Protein AF-A0A1J3IYI4-F1 (afdb_monomer_lite)

pLDDT: mean 84.07, std 7.34, range [60.16, 93.12]

Structure (mmCIF, N/CA/C/O backbone):
data_AF-A0A1J3IYI4-F1
#
_entry.id   AF-A0A1J3IYI4-F1
#
loop_
_atom_site.group_PDB
_atom_site.id
_atom_site.type_symbol
_atom_site.label_atom_id
_atom_site.label_alt_id
_atom_site.label_comp_id
_atom_site.label_asym_id
_atom_site.label_entity_id
_atom_site.label_seq_id
_atom_site.pdbx_PDB_ins_code
_atom_site.Cartn_x
_atom_site.Cartn_y
_atom_site.Cartn_z
_atom_site.occupancy
_atom_site.B_iso_or_equiv
_atom_site.auth_seq_id
_atom_site.auth_comp_id
_atom_site.auth_asym_id
_atom_site.auth_atom_id
_atom_site.pdbx_PDB_model_num
ATOM 1 N N . PHE A 1 1 ? 6.517 -19.861 -11.838 1.00 67.44 1 PHE A N 1
ATOM 2 C CA . PHE A 1 1 ? 5.484 -19.670 -10.797 1.00 67.44 1 PHE A CA 1
ATOM 3 C C . PHE A 1 1 ? 4.251 -20.533 -11.051 1.00 67.44 1 PHE A C 1
ATOM 5 O O . PHE A 1 1 ? 4.043 -21.475 -10.297 1.00 67.44 1 PHE A O 1
ATOM 12 N N . LYS A 1 2 ? 3.508 -20.320 -12.150 1.00 85.94 2 LYS A N 1
ATOM 13 C CA . LYS A 1 2 ? 2.336 -21.144 -12.514 1.00 85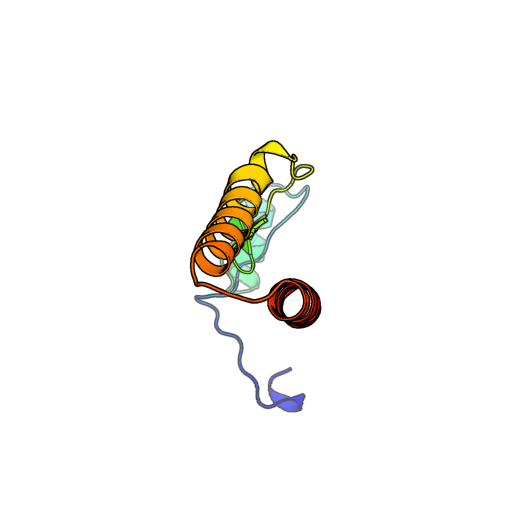.94 2 LYS A CA 1
ATOM 14 C C . LYS A 1 2 ? 2.614 -22.650 -12.540 1.00 85.94 2 LYS A C 1
ATOM 16 O O . LYS A 1 2 ? 1.872 -23.412 -11.940 1.00 85.94 2 LYS A O 1
ATOM 21 N N . GLY A 1 3 ? 3.732 -23.072 -13.134 1.00 91.12 3 GLY A N 1
ATOM 22 C CA . GLY A 1 3 ? 4.112 -24.491 -13.180 1.00 91.12 3 GLY A CA 1
ATOM 23 C C . GLY A 1 3 ? 4.531 -25.112 -11.840 1.00 91.12 3 GLY A C 1
ATOM 24 O O . GLY A 1 3 ? 4.650 -26.324 -11.769 1.00 91.12 3 GLY A O 1
ATOM 25 N N . TRP A 1 4 ? 4.788 -24.312 -10.799 1.00 91.06 4 TRP A N 1
ATOM 26 C CA . TRP A 1 4 ? 5.234 -24.814 -9.488 1.00 91.06 4 TRP A CA 1
ATOM 27 C C . TRP A 1 4 ? 4.113 -24.754 -8.450 1.00 91.06 4 TRP A C 1
ATOM 29 O O . TRP A 1 4 ? 3.937 -25.692 -7.684 1.00 91.06 4 TRP A O 1
ATOM 39 N N . CYS A 1 5 ? 3.337 -23.666 -8.442 1.00 92.62 5 CYS A N 1
ATOM 40 C CA . CYS A 1 5 ? 2.295 -23.434 -7.440 1.00 92.62 5 CYS A CA 1
ATOM 41 C C . CYS A 1 5 ? 0.867 -23.551 -7.998 1.00 92.62 5 CYS A C 1
ATOM 43 O O . CYS A 1 5 ? -0.084 -23.411 -7.239 1.00 92.62 5 CYS A O 1
ATOM 45 N N . GLY A 1 6 ? 0.689 -23.713 -9.315 1.00 93.12 6 GLY A N 1
ATOM 46 C CA . GLY A 1 6 ? -0.631 -23.694 -9.965 1.00 93.12 6 GLY A CA 1
ATOM 47 C C . GLY A 1 6 ? -1.319 -22.321 -9.979 1.00 93.12 6 GLY A C 1
ATOM 48 O O . GLY A 1 6 ? -2.448 -22.205 -10.442 1.00 93.12 6 GLY A O 1
ATOM 49 N N . LEU A 1 7 ? -0.651 -21.278 -9.482 1.00 92.81 7 LEU A N 1
ATOM 50 C CA . LEU A 1 7 ? -1.200 -19.930 -9.362 1.00 92.81 7 LEU A CA 1
ATOM 51 C C . LEU A 1 7 ? -0.899 -19.091 -10.603 1.00 92.81 7 LEU A C 1
ATOM 53 O O . LEU A 1 7 ? 0.239 -19.064 -11.083 1.00 92.81 7 LEU A O 1
ATOM 57 N N . ASP A 1 8 ? -1.915 -18.372 -11.073 1.00 91.31 8 ASP A N 1
ATOM 58 C CA . ASP A 1 8 ? -1.800 -17.420 -12.174 1.00 91.31 8 ASP A CA 1
ATOM 59 C C . ASP A 1 8 ? -1.804 -15.974 -11.668 1.00 91.31 8 ASP A C 1
ATOM 61 O O . ASP A 1 8 ? -2.398 -15.663 -10.631 1.00 91.31 8 ASP A O 1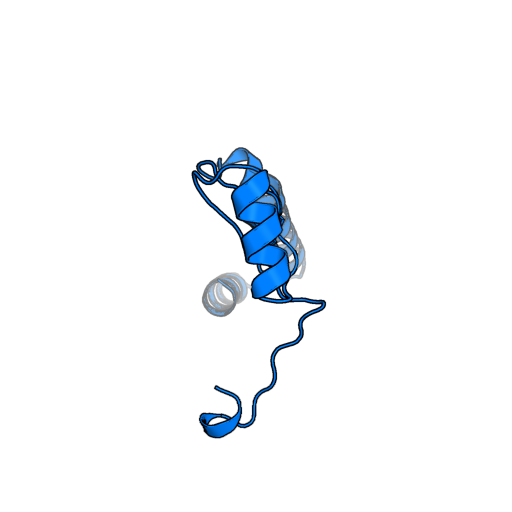
ATOM 65 N N . ILE A 1 9 ? -1.123 -15.089 -12.391 1.00 89.62 9 ILE A N 1
ATOM 66 C CA . ILE A 1 9 ? -1.016 -13.675 -12.019 1.00 89.62 9 ILE A CA 1
ATOM 67 C C . ILE A 1 9 ? -2.208 -12.916 -12.599 1.00 89.62 9 ILE A C 1
ATOM 69 O O . ILE A 1 9 ? -2.538 -13.049 -13.774 1.00 89.62 9 ILE A O 1
ATOM 73 N N . ASN A 1 10 ? -2.834 -12.068 -11.783 1.00 90.75 10 ASN A N 1
ATOM 74 C CA . ASN A 1 10 ? -3.884 -11.171 -12.250 1.00 90.75 10 ASN A CA 1
ATOM 75 C C . ASN A 1 10 ? -3.274 -9.843 -12.727 1.00 90.75 10 ASN A C 1
ATOM 77 O O . ASN A 1 10 ? -3.029 -8.947 -11.922 1.00 90.75 10 ASN A O 1
ATOM 81 N N . ALA A 1 11 ? -3.083 -9.706 -14.040 1.00 88.38 11 ALA A N 1
ATOM 82 C CA . ALA A 1 11 ? -2.486 -8.516 -14.645 1.00 88.38 11 ALA A CA 1
ATOM 83 C C . ALA A 1 11 ? -3.276 -7.212 -14.403 1.00 88.38 11 ALA A C 1
ATOM 85 O O . ALA A 1 11 ? -2.677 -6.142 -14.375 1.00 88.38 11 ALA A O 1
ATOM 86 N N . GLU A 1 12 ? -4.591 -7.273 -14.165 1.00 87.94 12 GLU A N 1
ATOM 87 C CA . GLU A 1 12 ? -5.399 -6.076 -13.872 1.00 87.94 12 GLU A CA 1
ATOM 88 C C . GLU A 1 12 ? -5.111 -5.507 -12.475 1.00 87.94 12 GLU A C 1
ATOM 90 O O . GLU A 1 12 ? -5.177 -4.292 -12.250 1.00 87.94 12 GLU A O 1
ATOM 95 N N . LYS A 1 13 ? -4.793 -6.395 -11.526 1.00 89.00 13 LYS A N 1
ATOM 96 C CA . LYS A 1 13 ? -4.480 -6.047 -10.133 1.00 89.00 13 LYS A CA 1
ATOM 97 C C . LYS A 1 13 ? -2.988 -5.836 -9.892 1.00 89.00 13 LYS A C 1
ATOM 99 O O . LYS A 1 13 ? -2.627 -5.251 -8.875 1.00 89.00 13 LYS A O 1
ATOM 104 N N . THR A 1 14 ? -2.134 -6.332 -10.781 1.00 90.50 14 THR A N 1
ATOM 105 C CA . THR A 1 14 ? -0.680 -6.239 -10.648 1.00 90.50 14 THR A CA 1
ATOM 106 C C . THR A 1 14 ? -0.154 -4.945 -11.264 1.00 90.50 14 THR A C 1
ATOM 108 O O . THR A 1 14 ? -0.522 -4.569 -12.374 1.00 90.50 14 THR A O 1
ATOM 111 N N . GLU A 1 15 ? 0.734 -4.274 -10.534 1.00 91.75 15 GLU A N 1
ATOM 112 C CA . GLU A 1 15 ? 1.387 -3.023 -10.928 1.00 91.75 15 GLU A CA 1
ATOM 113 C C . GLU A 1 15 ? 2.887 -3.134 -10.679 1.00 91.75 15 GLU A C 1
ATOM 115 O O . GLU A 1 15 ? 3.303 -3.766 -9.706 1.00 91.75 15 GLU A O 1
ATOM 120 N N . ILE A 1 16 ? 3.696 -2.500 -11.529 1.00 90.69 16 ILE A N 1
ATOM 121 C CA . ILE A 1 16 ? 5.146 -2.392 -11.326 1.00 90.69 16 ILE A CA 1
ATOM 122 C C . ILE A 1 16 ? 5.495 -0.956 -10.960 1.00 90.69 16 ILE A C 1
ATOM 124 O O . ILE A 1 16 ? 5.160 -0.027 -11.690 1.00 90.69 16 ILE A O 1
ATOM 128 N N . PHE A 1 17 ? 6.217 -0.780 -9.857 1.00 89.75 17 PHE A N 1
ATOM 129 C CA . PHE A 1 17 ? 6.734 0.515 -9.426 1.00 89.75 17 PHE A CA 1
ATOM 130 C C . PHE A 1 17 ? 8.214 0.620 -9.787 1.00 89.75 17 PHE A C 1
ATOM 132 O O . PHE A 1 17 ? 9.004 -0.264 -9.455 1.00 89.75 17 PHE A O 1
ATOM 139 N N . PHE A 1 18 ? 8.588 1.705 -10.460 1.00 88.19 18 PHE A N 1
ATOM 140 C CA . PHE A 1 18 ? 9.959 1.961 -10.894 1.00 88.19 18 PHE A CA 1
ATOM 141 C C . PHE A 1 18 ? 10.572 3.092 -10.065 1.00 88.19 18 PHE A C 1
ATOM 143 O O . PHE A 1 18 ? 9.933 4.121 -9.850 1.00 88.19 18 PHE A O 1
ATOM 150 N N . GLY A 1 19 ? 11.817 2.915 -9.620 1.00 85.06 19 GLY A N 1
ATOM 151 C CA . GLY A 1 19 ? 12.594 3.946 -8.932 1.00 85.06 19 GLY A CA 1
ATOM 152 C C . GLY A 1 19 ? 13.795 4.365 -9.774 1.00 85.06 19 GLY A C 1
ATOM 153 O O . GLY A 1 19 ? 14.537 3.504 -10.227 1.00 85.06 19 GLY A O 1
ATOM 154 N N . GLY A 1 20 ? 13.984 5.671 -9.987 1.00 81.44 20 GLY A N 1
ATOM 155 C CA . GLY A 1 20 ? 15.171 6.221 -10.663 1.00 81.44 20 GLY A CA 1
ATOM 156 C C . GLY A 1 20 ? 15.205 6.114 -12.195 1.00 81.44 20 GLY A C 1
ATOM 157 O O . GLY A 1 20 ? 16.143 6.624 -12.798 1.00 81.44 20 GLY A O 1
ATOM 158 N N . ASN A 1 21 ? 14.193 5.514 -12.826 1.00 84.69 21 ASN A N 1
ATOM 159 C CA . ASN A 1 21 ? 14.158 5.301 -14.277 1.00 84.69 21 ASN A CA 1
ATOM 160 C C . ASN A 1 21 ? 13.519 6.478 -15.030 1.00 84.69 21 ASN A C 1
ATOM 162 O O . ASN A 1 21 ? 12.609 7.146 -14.527 1.00 84.69 21 ASN A O 1
ATOM 166 N N . GLY A 1 22 ? 13.944 6.695 -16.277 1.00 85.75 22 GLY A N 1
ATOM 167 C CA . GLY A 1 22 ? 13.336 7.687 -17.164 1.00 85.75 22 GLY A CA 1
ATOM 168 C C . GLY A 1 22 ? 11.930 7.279 -17.627 1.00 85.75 22 GLY A C 1
ATOM 169 O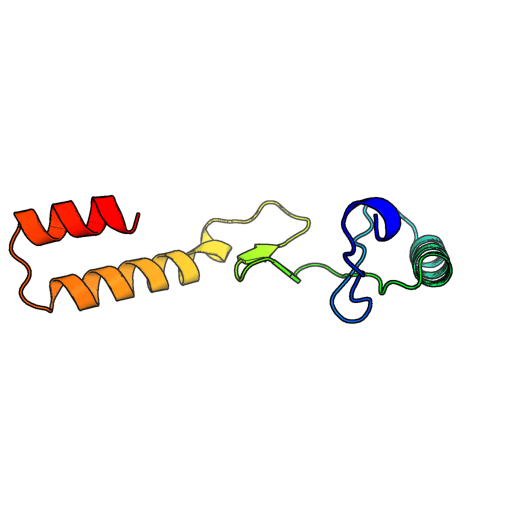 O . GLY A 1 22 ? 11.610 6.097 -17.732 1.00 85.75 22 GLY A O 1
ATOM 170 N N . LYS A 1 23 ? 11.072 8.252 -17.979 1.00 86.31 23 LYS A N 1
ATOM 171 C CA . LYS A 1 23 ? 9.683 7.981 -18.426 1.00 86.31 23 LYS A CA 1
ATOM 172 C C . LYS A 1 23 ? 9.609 7.015 -19.617 1.00 86.31 23 LYS A C 1
ATOM 174 O O . LYS A 1 23 ? 8.702 6.191 -19.688 1.00 86.31 23 LYS A O 1
ATOM 179 N N . ILE A 1 24 ? 10.572 7.115 -20.533 1.00 89.88 24 ILE A N 1
ATOM 180 C CA . ILE A 1 24 ? 10.656 6.262 -21.724 1.00 89.88 24 ILE A CA 1
ATOM 181 C C . ILE A 1 24 ? 10.979 4.824 -21.312 1.00 89.88 24 ILE A C 1
ATOM 183 O O . ILE A 1 24 ? 10.272 3.902 -21.707 1.00 89.88 24 ILE A O 1
ATOM 187 N N . GLU A 1 25 ? 11.973 4.628 -20.448 1.00 90.38 25 GLU A N 1
ATOM 188 C CA . GLU A 1 25 ? 12.346 3.303 -19.941 1.00 90.38 25 GLU A CA 1
ATOM 189 C C . GLU A 1 25 ? 11.187 2.643 -19.195 1.00 90.38 25 GLU A C 1
ATOM 191 O O . GLU A 1 25 ? 10.888 1.478 -19.436 1.00 90.38 25 GLU A O 1
ATOM 196 N N . VAL A 1 26 ? 10.475 3.401 -18.354 1.00 91.19 26 VAL A N 1
ATOM 197 C CA . VAL A 1 26 ? 9.274 2.921 -17.654 1.00 91.19 26 VAL A CA 1
ATOM 198 C C . VAL A 1 26 ? 8.205 2.454 -18.640 1.00 91.19 26 VAL A C 1
ATOM 200 O O . VAL A 1 26 ? 7.635 1.378 -18.461 1.00 91.19 26 VAL A O 1
ATOM 203 N N . SER A 1 27 ? 7.950 3.225 -19.702 1.00 89.31 27 SER A N 1
ATOM 204 C CA . SER A 1 27 ? 6.956 2.854 -20.715 1.00 89.31 27 SER A CA 1
ATOM 205 C C . SER A 1 27 ? 7.345 1.588 -21.485 1.00 89.31 27 SER A C 1
ATOM 207 O O . SER A 1 27 ? 6.507 0.713 -21.691 1.00 89.31 27 SER A O 1
ATOM 209 N N . VAL A 1 28 ? 8.628 1.440 -21.829 1.00 92.69 28 VAL A N 1
ATOM 210 C CA . VAL A 1 28 ? 9.152 0.260 -22.526 1.00 92.69 28 VAL A CA 1
ATOM 211 C C . VAL A 1 28 ? 9.088 -0.973 -21.622 1.00 92.69 28 VAL A C 1
ATOM 213 O O . VAL A 1 28 ? 8.595 -2.016 -22.039 1.00 92.69 28 VAL A O 1
ATOM 216 N N . LEU A 1 29 ? 9.516 -0.859 -20.363 1.00 91.00 29 LEU A N 1
ATOM 217 C CA . LEU A 1 29 ? 9.491 -1.963 -19.397 1.00 91.00 29 LEU A CA 1
ATOM 218 C C . LEU A 1 29 ? 8.062 -2.397 -19.047 1.00 91.00 29 LEU A C 1
ATOM 220 O O . LEU A 1 29 ? 7.786 -3.592 -18.926 1.00 91.00 29 LEU A O 1
ATOM 224 N N . SER A 1 30 ? 7.134 -1.446 -18.927 1.00 90.69 30 SER A N 1
ATOM 225 C CA . SER A 1 30 ? 5.712 -1.744 -18.745 1.00 90.69 30 SER A CA 1
ATOM 226 C C . SER A 1 30 ? 5.150 -2.496 -19.956 1.00 90.69 30 SER A C 1
ATOM 228 O O . SER A 1 30 ? 4.510 -3.531 -19.780 1.00 90.69 30 SER A O 1
ATOM 230 N N . ALA A 1 31 ? 5.478 -2.065 -21.180 1.00 90.69 31 ALA A N 1
ATOM 231 C CA . ALA A 1 31 ? 5.044 -2.744 -22.400 1.00 90.69 31 ALA A CA 1
ATOM 232 C C . ALA A 1 31 ? 5.615 -4.168 -22.526 1.00 90.69 31 ALA A C 1
ATOM 234 O O . ALA A 1 31 ? 4.885 -5.086 -22.886 1.00 90.69 31 ALA A O 1
ATOM 235 N N . ILE A 1 32 ? 6.895 -4.371 -22.192 1.00 91.94 32 ILE A N 1
ATOM 236 C CA . ILE A 1 32 ? 7.548 -5.690 -22.258 1.00 91.94 32 ILE A CA 1
ATOM 237 C C . ILE A 1 32 ? 6.981 -6.646 -21.204 1.00 91.94 32 ILE A C 1
ATOM 239 O O . ILE A 1 32 ? 6.773 -7.824 -21.480 1.00 91.94 32 ILE A O 1
ATOM 243 N N . SER A 1 33 ? 6.749 -6.155 -19.985 1.00 87.50 33 SER A N 1
ATOM 244 C CA . SER A 1 33 ? 6.262 -6.987 -18.879 1.00 87.50 33 SER A CA 1
ATOM 245 C C . SER A 1 33 ? 4.771 -7.325 -18.976 1.00 87.50 33 SER A C 1
ATOM 247 O O . SER A 1 33 ? 4.333 -8.296 -18.364 1.00 87.50 33 SER A O 1
ATOM 249 N N . GLY A 1 34 ? 3.991 -6.530 -19.716 1.00 88.75 34 GLY A N 1
ATOM 250 C CA . GLY A 1 34 ? 2.535 -6.658 -19.794 1.00 88.75 34 GLY A CA 1
ATOM 251 C C . GLY A 1 34 ? 1.799 -6.162 -18.544 1.00 88.75 34 GLY A C 1
ATOM 252 O O . GLY A 1 34 ? 0.582 -6.309 -18.456 1.00 88.75 34 GLY A O 1
ATOM 253 N N . PHE A 1 35 ? 2.511 -5.563 -17.583 1.00 90.50 35 PHE A N 1
ATOM 254 C CA . PHE A 1 35 ? 1.933 -4.991 -16.370 1.00 90.50 35 PHE A CA 1
ATOM 255 C C . PHE A 1 35 ? 1.939 -3.468 -16.426 1.00 90.50 35 PHE A C 1
ATOM 257 O O . PHE A 1 35 ? 2.882 -2.840 -16.914 1.00 90.50 35 PHE A O 1
ATOM 264 N N . LYS A 1 36 ? 0.892 -2.856 -15.873 1.00 91.19 36 LYS A N 1
ATOM 265 C CA . LYS A 1 36 ? 0.776 -1.399 -15.798 1.00 91.19 36 LYS A CA 1
ATOM 266 C C . LYS A 1 36 ? 1.808 -0.812 -14.827 1.00 91.19 36 LYS A C 1
ATOM 268 O O . LYS A 1 36 ? 2.093 -1.387 -13.773 1.00 91.19 36 LYS A O 1
ATOM 273 N N . ALA A 1 37 ? 2.370 0.339 -15.187 1.00 90.94 37 ALA A N 1
ATOM 274 C CA . ALA A 1 37 ? 3.261 1.087 -14.308 1.00 90.94 37 ALA A CA 1
ATOM 275 C C . ALA A 1 37 ? 2.453 1.761 -13.187 1.00 90.94 37 ALA A C 1
ATOM 277 O O . ALA A 1 37 ? 1.540 2.543 -13.455 1.00 90.94 37 ALA A O 1
ATOM 278 N N . GLY A 1 38 ? 2.789 1.446 -11.940 1.00 88.75 38 GLY A N 1
ATOM 279 C CA . GLY A 1 38 ? 2.209 2.053 -10.749 1.00 88.75 38 GLY A CA 1
ATOM 280 C C . GLY A 1 38 ? 2.816 3.425 -10.455 1.00 88.75 38 GLY A C 1
ATOM 281 O O . GLY A 1 38 ? 3.971 3.702 -10.790 1.00 88.75 38 GLY A O 1
ATOM 282 N N . VAL A 1 39 ? 2.034 4.289 -9.806 1.00 87.38 39 VAL A N 1
ATOM 283 C CA . VAL A 1 39 ? 2.443 5.648 -9.420 1.00 87.38 39 VAL A CA 1
ATOM 284 C C . VAL A 1 39 ? 2.174 5.856 -7.931 1.00 87.38 39 VAL A C 1
ATOM 286 O O . VAL A 1 39 ? 1.145 5.426 -7.410 1.00 87.38 39 VAL A O 1
ATOM 289 N N . PHE A 1 40 ? 3.111 6.504 -7.238 1.00 85.81 40 PHE A N 1
ATOM 290 C CA . PHE A 1 40 ? 2.937 6.910 -5.844 1.00 85.81 40 PHE A CA 1
ATOM 291 C C . PHE A 1 40 ? 2.222 8.269 -5.745 1.00 85.81 40 PHE A C 1
ATOM 293 O O . PHE A 1 40 ? 2.416 9.115 -6.621 1.00 85.81 40 PHE A O 1
ATOM 300 N N . PRO A 1 41 ? 1.453 8.523 -4.671 1.00 84.38 41 PRO A N 1
ATOM 301 C CA . PRO A 1 41 ? 1.145 7.613 -3.564 1.00 84.38 41 PRO A CA 1
ATOM 302 C C . PRO A 1 41 ? 0.029 6.617 -3.929 1.00 84.38 41 PRO A C 1
ATOM 304 O O . PRO A 1 41 ? -0.982 6.986 -4.522 1.00 84.38 41 PRO A O 1
ATOM 307 N N . THR A 1 42 ? 0.187 5.351 -3.538 1.00 85.88 42 THR A N 1
ATOM 308 C CA . THR A 1 42 ? -0.814 4.285 -3.743 1.00 85.88 42 THR A CA 1
ATOM 309 C C . THR A 1 42 ? -1.278 3.703 -2.404 1.00 85.88 42 THR A C 1
ATOM 311 O O . THR A 1 42 ? -0.844 4.144 -1.341 1.00 85.88 42 THR A O 1
ATOM 314 N N . ARG A 1 43 ? -2.187 2.723 -2.414 1.00 85.69 43 ARG A N 1
ATOM 315 C CA . ARG A 1 43 ? -2.583 1.977 -1.211 1.00 85.69 43 ARG A CA 1
ATOM 316 C C . ARG A 1 43 ? -2.199 0.514 -1.337 1.00 85.69 43 ARG A C 1
ATOM 318 O O . ARG A 1 43 ? -2.623 -0.158 -2.270 1.00 85.69 43 ARG A O 1
ATOM 325 N N . TYR A 1 44 ? -1.490 0.002 -0.338 1.00 86.19 44 TYR A N 1
ATOM 326 C CA . TYR A 1 44 ? -1.171 -1.414 -0.222 1.00 86.19 44 TYR A CA 1
ATOM 327 C C . TYR A 1 44 ? -1.712 -1.962 1.097 1.00 86.19 44 TYR A C 1
ATOM 329 O O . TYR A 1 44 ? -1.447 -1.413 2.163 1.00 86.19 44 TYR A O 1
ATOM 337 N N . LEU A 1 45 ? -2.538 -3.012 1.022 1.00 84.38 45 LEU A N 1
ATOM 338 C CA . LEU A 1 45 ? -3.232 -3.604 2.180 1.00 84.38 45 LEU A CA 1
ATOM 339 C C . LEU A 1 45 ? -4.049 -2.586 3.003 1.00 84.38 45 LEU A C 1
ATOM 341 O O . LEU A 1 45 ? -4.253 -2.737 4.204 1.00 84.38 45 LEU A O 1
ATOM 345 N N . GLY A 1 46 ? -4.530 -1.532 2.342 1.00 81.94 46 GLY A N 1
ATOM 346 C CA . GLY A 1 46 ? -5.279 -0.446 2.969 1.00 81.94 46 GLY A CA 1
ATOM 347 C C . GLY A 1 46 ? -4.415 0.656 3.582 1.00 81.94 46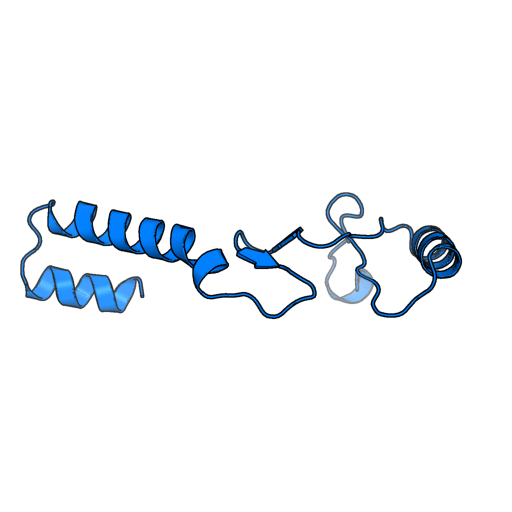 GLY A C 1
ATOM 348 O O . GLY A 1 46 ? -4.982 1.675 3.959 1.00 81.94 46 GLY A O 1
ATOM 349 N N . LEU A 1 47 ? -3.090 0.508 3.627 1.00 82.88 47 LEU A N 1
ATOM 350 C CA . LEU A 1 47 ? -2.162 1.536 4.096 1.00 82.88 47 LEU A CA 1
ATOM 351 C C . LEU A 1 47 ? -1.642 2.382 2.927 1.00 82.88 47 LEU A C 1
ATOM 353 O O . LEU A 1 47 ? -1.458 1.853 1.829 1.00 82.88 47 LEU A O 1
ATOM 357 N N . PRO A 1 48 ? -1.403 3.685 3.137 1.00 85.50 48 PRO A N 1
ATOM 358 C CA . PRO A 1 48 ? -0.766 4.535 2.148 1.00 85.50 48 PRO A CA 1
ATOM 359 C C . PRO A 1 48 ? 0.673 4.068 1.949 1.00 85.50 48 PRO A C 1
ATOM 361 O O . PRO A 1 48 ? 1.442 3.944 2.900 1.00 85.50 48 PRO A O 1
ATOM 364 N N . LEU A 1 49 ? 1.009 3.793 0.699 1.00 86.06 49 LEU A N 1
ATOM 365 C CA . LEU A 1 49 ? 2.343 3.463 0.247 1.00 86.06 49 LEU A CA 1
ATOM 366 C C . LEU A 1 49 ? 2.849 4.659 -0.551 1.00 86.06 49 LEU A C 1
ATOM 368 O O . LEU A 1 49 ? 2.265 5.029 -1.571 1.00 86.06 49 LEU A O 1
ATOM 372 N N . ASP A 1 50 ? 3.923 5.263 -0.066 1.00 84.00 50 ASP A N 1
ATOM 373 C CA . ASP A 1 50 ? 4.570 6.404 -0.699 1.00 84.00 50 ASP A CA 1
ATOM 374 C C . ASP A 1 50 ? 6.042 6.068 -0.961 1.00 84.00 50 ASP A C 1
ATOM 376 O O . ASP A 1 50 ? 6.645 5.245 -0.272 1.00 84.00 50 ASP A O 1
ATOM 380 N N . SER A 1 51 ? 6.606 6.717 -1.974 1.00 78.50 51 SER A N 1
ATOM 381 C CA . SER A 1 51 ? 8.042 6.739 -2.247 1.00 78.50 51 SER A CA 1
ATOM 382 C C . SER A 1 51 ? 8.832 7.422 -1.125 1.00 78.50 51 SER A C 1
ATOM 384 O O . SER A 1 51 ? 9.994 7.091 -0.889 1.00 78.50 51 SER A O 1
ATOM 386 N N . ALA A 1 52 ? 8.199 8.365 -0.421 1.00 80.38 52 ALA A N 1
ATOM 387 C CA . ALA A 1 52 ? 8.773 9.072 0.713 1.00 80.38 52 ALA A CA 1
ATOM 388 C C . ALA A 1 52 ? 8.523 8.346 2.047 1.00 80.38 52 ALA A C 1
ATOM 390 O O . ALA A 1 52 ? 7.666 7.470 2.175 1.00 80.38 52 ALA A O 1
ATOM 391 N N . ARG A 1 53 ? 9.260 8.750 3.091 1.00 79.25 53 ARG A N 1
ATOM 392 C CA . ARG A 1 53 ? 9.052 8.240 4.453 1.00 79.25 53 ARG A CA 1
ATOM 393 C C . ARG A 1 53 ? 7.628 8.567 4.911 1.00 79.25 53 ARG A C 1
ATOM 395 O O . ARG A 1 53 ? 7.283 9.737 5.060 1.00 79.25 53 ARG A O 1
ATOM 402 N N . ILE A 1 54 ? 6.838 7.530 5.190 1.00 82.25 54 ILE A N 1
ATOM 403 C CA . ILE A 1 54 ? 5.474 7.675 5.709 1.00 82.25 54 ILE A CA 1
ATOM 404 C C . ILE A 1 54 ? 5.530 8.454 7.028 1.00 82.25 54 ILE A C 1
ATOM 406 O O . ILE A 1 54 ? 6.177 8.035 7.992 1.00 82.25 54 ILE A O 1
ATOM 410 N N . SER A 1 55 ? 4.870 9.610 7.057 1.00 84.31 55 SER A N 1
ATOM 411 C CA . SER A 1 55 ? 4.804 10.458 8.244 1.00 84.31 55 SER A CA 1
ATOM 412 C C . SER A 1 55 ? 3.724 9.972 9.210 1.00 84.31 55 SER A C 1
ATOM 414 O O . SER A 1 55 ? 2.729 9.368 8.805 1.00 84.31 55 SER A O 1
ATOM 416 N N . PHE A 1 56 ? 3.878 10.295 10.497 1.00 83.19 56 PHE A N 1
ATOM 417 C CA . PHE A 1 56 ? 2.856 9.997 11.505 1.00 83.19 56 PHE A CA 1
ATOM 418 C C . PHE A 1 56 ? 1.496 10.614 11.140 1.00 83.19 56 PHE A C 1
ATOM 420 O O . PHE A 1 56 ? 0.473 9.948 11.250 1.00 83.19 56 PHE A O 1
ATOM 427 N N . ALA A 1 57 ? 1.492 11.834 10.591 1.00 84.25 57 ALA A N 1
ATOM 428 C CA . ALA A 1 57 ? 0.281 12.498 10.108 1.00 84.25 57 ALA A CA 1
ATOM 429 C C . ALA A 1 57 ? -0.463 11.681 9.034 1.00 84.25 57 ALA A C 1
ATOM 431 O O . ALA A 1 57 ? -1.689 11.652 9.014 1.00 84.25 57 ALA A O 1
ATOM 432 N N . THR A 1 58 ? 0.271 10.963 8.181 1.00 82.62 58 THR A N 1
ATOM 433 C CA . THR A 1 58 ? -0.308 10.098 7.142 1.00 82.62 58 THR A CA 1
ATOM 434 C C . THR A 1 58 ? -0.981 8.853 7.744 1.00 82.62 58 THR A C 1
ATOM 436 O O . THR A 1 58 ? -1.951 8.333 7.191 1.00 82.62 58 THR A O 1
ATOM 439 N N . LEU A 1 59 ? -0.497 8.386 8.900 1.00 85.75 59 LEU A N 1
ATOM 440 C CA . LEU A 1 59 ? -1.039 7.233 9.629 1.00 85.75 59 LEU A CA 1
ATOM 441 C C . LEU A 1 59 ? -2.109 7.606 10.665 1.00 85.75 59 LEU A C 1
ATOM 443 O O . LEU A 1 59 ? -2.892 6.743 11.057 1.00 85.75 59 LEU A O 1
ATOM 447 N N . GLN A 1 60 ? -2.188 8.874 11.069 1.00 87.62 60 GLN A N 1
ATOM 448 C CA . GLN A 1 60 ? -3.158 9.408 12.027 1.00 87.62 60 GLN A CA 1
ATOM 449 C C . GLN A 1 60 ? -4.605 8.909 11.818 1.00 87.62 60 GLN A C 1
ATOM 451 O O . GLN A 1 60 ? -5.172 8.369 12.769 1.00 87.62 60 GLN A O 1
ATOM 456 N N . PRO A 1 61 ? -5.206 8.961 10.609 1.00 87.19 61 PRO A N 1
ATOM 457 C CA . PRO A 1 61 ? -6.579 8.478 10.413 1.00 87.19 61 PRO A CA 1
ATOM 458 C C . PRO A 1 61 ? -6.737 6.966 10.655 1.00 87.19 61 PRO A C 1
ATOM 460 O O . PRO A 1 61 ? -7.818 6.491 11.008 1.00 87.19 61 PRO A O 1
ATOM 463 N N . PHE A 1 62 ? -5.671 6.178 10.485 1.00 85.00 62 PHE A N 1
ATOM 464 C CA . PHE A 1 62 ? -5.686 4.749 10.803 1.00 85.00 62 PHE A CA 1
ATOM 465 C C . PHE A 1 62 ? -5.666 4.519 12.307 1.00 85.00 62 PHE A C 1
ATOM 467 O O . PHE A 1 62 ? -6.427 3.685 12.802 1.00 85.00 62 PHE A O 1
ATOM 474 N N . VAL A 1 63 ? -4.844 5.287 13.025 1.00 87.38 63 VAL A N 1
ATOM 475 C CA . VAL A 1 63 ? -4.806 5.273 14.489 1.00 87.38 63 VAL A CA 1
ATOM 476 C C . VAL A 1 63 ? -6.176 5.659 15.040 1.00 87.38 63 VAL A C 1
ATOM 478 O O . VAL A 1 63 ? -6.729 4.913 15.838 1.00 87.38 63 VAL A O 1
ATOM 481 N N . GLU A 1 64 ? -6.779 6.738 14.541 1.00 90.25 64 GLU A N 1
ATOM 482 C CA . GLU A 1 64 ? -8.118 7.193 14.938 1.00 90.25 64 GLU A CA 1
ATOM 483 C C . GLU A 1 64 ? -9.207 6.149 14.678 1.00 90.25 64 GLU A C 1
ATOM 485 O O . GLU A 1 64 ? -10.108 5.945 15.490 1.00 90.25 64 GLU A O 1
ATOM 490 N N . ARG A 1 65 ? -9.117 5.417 13.565 1.00 87.31 65 ARG A N 1
ATOM 491 C CA . ARG A 1 65 ? -10.046 4.320 13.278 1.00 87.31 65 ARG A CA 1
ATOM 492 C C . ARG A 1 65 ? -9.879 3.149 14.252 1.00 87.31 65 ARG A C 1
ATOM 494 O O . ARG A 1 65 ? -10.875 2.515 14.606 1.00 87.31 65 ARG A O 1
ATOM 501 N N . ILE A 1 66 ? -8.652 2.830 14.666 1.00 85.94 66 ILE A N 1
ATOM 502 C CA . ILE A 1 66 ? -8.383 1.780 15.660 1.00 85.94 66 ILE A CA 1
ATOM 503 C C . ILE A 1 66 ? -8.871 2.234 17.039 1.00 85.94 66 ILE A C 1
ATOM 505 O O . ILE A 1 66 ? -9.627 1.506 17.682 1.00 85.94 66 ILE A O 1
ATOM 509 N N . THR A 1 67 ? -8.519 3.448 17.469 1.00 86.44 67 THR A N 1
ATOM 510 C CA . THR A 1 67 ? -8.946 4.001 18.762 1.00 86.44 67 THR A CA 1
ATOM 511 C C . THR A 1 67 ? -10.459 4.175 18.825 1.00 86.44 67 THR A C 1
ATOM 513 O O . THR A 1 67 ? -11.064 3.808 19.826 1.00 86.44 67 THR A O 1
ATOM 516 N N . GLY A 1 68 ? -11.105 4.614 17.743 1.00 86.25 68 GLY A N 1
ATOM 517 C CA . GLY A 1 68 ? -12.562 4.697 17.647 1.00 86.25 68 GLY A CA 1
ATOM 518 C C . GLY A 1 68 ? -13.246 3.340 17.844 1.00 86.25 68 GLY A C 1
ATOM 519 O O . GLY A 1 68 ? -14.221 3.238 18.591 1.00 86.25 68 GLY A O 1
ATOM 520 N N . LYS A 1 69 ? -12.704 2.265 17.254 1.00 83.44 69 LYS A N 1
ATOM 521 C CA . LYS A 1 69 ? -13.203 0.898 17.492 1.00 83.44 69 LYS A CA 1
ATOM 522 C C . LYS A 1 69 ? -12.999 0.454 18.940 1.00 83.44 69 LYS A C 1
ATOM 524 O O . LYS A 1 69 ? -13.931 -0.076 19.540 1.00 83.44 69 LYS A O 1
ATOM 529 N N . LEU A 1 70 ? -11.820 0.708 19.511 1.00 80.44 70 LEU A N 1
ATOM 530 C CA . LEU A 1 70 ? -11.523 0.391 20.911 1.00 80.44 70 LEU A CA 1
ATOM 531 C C . LEU A 1 70 ? -12.459 1.140 21.871 1.00 80.44 70 LEU A C 1
ATOM 533 O O . LEU A 1 70 ? -13.004 0.537 22.797 1.00 80.44 70 LEU A O 1
ATOM 537 N N . HIS A 1 71 ? -12.712 2.429 21.639 1.00 79.00 71 HIS A N 1
ATOM 538 C CA . HIS A 1 71 ? -13.643 3.223 22.441 1.00 79.00 71 HIS A CA 1
ATOM 539 C C . HIS A 1 71 ? -15.082 2.715 22.322 1.00 79.00 71 HIS A C 1
ATOM 541 O O . HIS A 1 71 ? -15.749 2.548 23.344 1.00 79.00 71 HIS A O 1
ATOM 547 N N . ALA A 1 72 ? -15.541 2.379 21.113 1.00 77.62 72 ALA A N 1
ATOM 548 C CA . ALA A 1 72 ? -16.862 1.789 20.903 1.00 77.62 72 ALA A CA 1
ATOM 549 C C . ALA A 1 72 ? -17.035 0.446 21.640 1.00 77.62 72 ALA A C 1
ATOM 551 O O . ALA A 1 72 ? -18.120 0.145 22.135 1.00 77.62 72 ALA A O 1
ATOM 552 N N . TRP A 1 73 ? -15.975 -0.360 21.755 1.00 70.12 73 TRP A N 1
ATOM 553 C CA . TRP A 1 73 ? -15.989 -1.584 22.565 1.00 70.12 73 TRP A CA 1
ATOM 554 C C . TRP A 1 73 ? -15.944 -1.302 24.062 1.00 70.12 73 TRP A C 1
ATOM 556 O O . TRP A 1 73 ? -16.620 -1.972 24.835 1.00 70.12 73 TRP A O 1
ATOM 566 N N . THR A 1 74 ? -15.199 -0.281 24.475 1.00 62.91 74 THR A N 1
ATOM 567 C CA . THR A 1 74 ? -15.120 0.133 25.880 1.00 62.91 74 THR A CA 1
ATOM 568 C C . THR A 1 74 ? -16.472 0.643 26.391 1.00 62.91 74 THR A C 1
ATOM 570 O O . THR A 1 74 ? -16.808 0.397 27.548 1.00 62.91 74 THR A O 1
ATOM 573 N N . ALA A 1 75 ? -17.264 1.290 25.527 1.00 60.16 75 ALA A N 1
ATOM 574 C CA . ALA A 1 75 ? -18.638 1.706 25.817 1.00 60.16 75 ALA A CA 1
ATOM 575 C C . ALA A 1 75 ? -19.618 0.520 25.946 1.00 60.16 75 ALA A C 1
ATOM 577 O O . ALA A 1 75 ? -20.629 0.622 26.638 1.00 60.16 75 ALA A O 1
ATOM 578 N N . LYS A 1 76 ? -19.308 -0.635 25.340 1.00 63.31 76 LYS A N 1
ATOM 579 C CA . LYS A 1 76 ? -20.071 -1.886 25.471 1.00 63.31 76 LYS A CA 1
ATOM 580 C C . LYS A 1 76 ? -19.604 -2.676 26.701 1.00 63.31 76 LYS A C 1
ATOM 582 O O . LYS A 1 76 ? -18.903 -3.664 26.560 1.00 63.31 76 LYS A O 1
ATOM 587 N N . SER A 1 77 ? -19.940 -2.190 27.899 1.00 66.62 77 SER A N 1
ATOM 588 C CA . SER A 1 77 ? -19.987 -2.893 29.206 1.00 66.62 77 SER A CA 1
ATOM 589 C C . SER A 1 77 ? -18.960 -4.008 29.530 1.00 66.62 77 SER A C 1
ATOM 591 O O . SER A 1 77 ? -19.275 -4.917 30.301 1.00 66.62 77 SER A O 1
ATOM 593 N N . LEU A 1 78 ? -17.745 -4.000 28.977 1.00 70.38 78 LEU A N 1
ATOM 594 C CA . LEU A 1 78 ? -16.750 -5.032 29.278 1.00 70.38 78 LEU A CA 1
ATOM 595 C C . LEU A 1 78 ? -16.151 -4.803 30.671 1.00 70.38 78 LEU A C 1
ATOM 597 O O . LEU A 1 78 ? -15.784 -3.679 31.025 1.00 70.38 78 LEU A O 1
ATOM 601 N N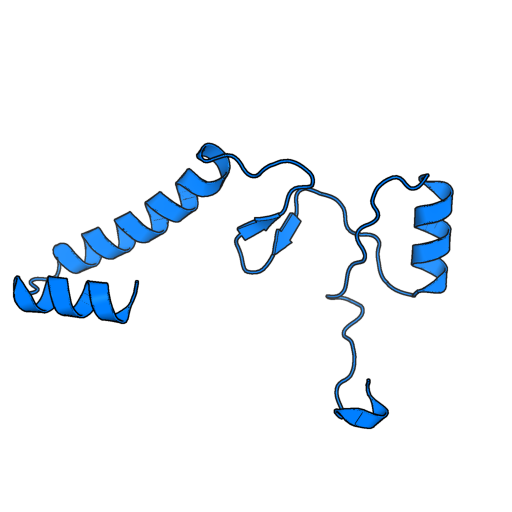 . SER A 1 79 ? -15.990 -5.880 31.443 1.00 81.62 79 SER A N 1
ATOM 602 C CA . SER A 1 79 ? -15.231 -5.845 32.697 1.00 81.62 79 SER A CA 1
ATOM 603 C C . SER A 1 79 ? -13.768 -5.454 32.439 1.00 81.62 79 SER A C 1
ATOM 605 O O . SER A 1 79 ? -13.266 -5.603 31.324 1.00 81.62 79 SER A O 1
ATOM 607 N N . PHE A 1 80 ? -13.055 -4.966 33.460 1.00 78.06 80 PHE A N 1
ATOM 608 C CA . PHE A 1 80 ? -11.640 -4.576 33.336 1.00 78.06 80 PHE A CA 1
ATOM 609 C C . PHE A 1 80 ? -10.7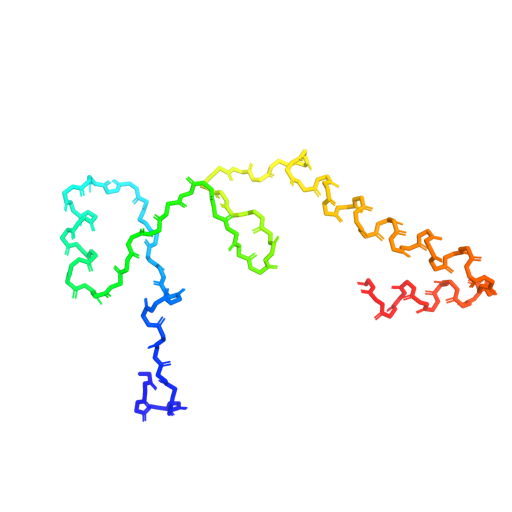73 -5.705 32.750 1.00 78.06 80 PHE A C 1
ATOM 611 O O . PHE A 1 80 ? -10.032 -5.495 31.790 1.00 78.06 80 PHE A O 1
ATOM 618 N N . THR A 1 81 ? -10.959 -6.931 33.242 1.00 81.56 81 THR A N 1
ATOM 619 C CA . THR A 1 81 ? -10.309 -8.137 32.709 1.00 81.56 81 THR A CA 1
ATOM 620 C C . THR A 1 81 ? -10.720 -8.426 31.267 1.00 81.56 81 THR A C 1
ATOM 622 O O . THR A 1 81 ? -9.875 -8.782 30.447 1.00 81.56 81 THR A O 1
ATOM 625 N N . GLY A 1 82 ? -11.998 -8.224 30.926 1.00 80.44 82 GLY A N 1
ATOM 626 C CA . GLY A 1 82 ? -12.481 -8.330 29.552 1.00 80.44 82 GLY A CA 1
ATOM 627 C C . GLY A 1 82 ? -11.761 -7.359 28.617 1.00 80.44 82 GLY A C 1
ATOM 628 O O . GLY A 1 82 ? -11.356 -7.754 27.527 1.00 80.44 82 GLY A O 1
ATOM 629 N N . LYS A 1 83 ? -11.538 -6.111 29.052 1.00 77.19 83 LYS A N 1
ATOM 630 C CA . LYS A 1 83 ? -10.811 -5.096 28.271 1.00 77.19 83 LYS A CA 1
ATOM 631 C C . LYS A 1 83 ? -9.360 -5.515 28.016 1.00 77.19 83 LYS A C 1
ATOM 633 O O . LYS A 1 83 ? -8.913 -5.448 26.875 1.00 77.19 83 LYS A O 1
ATOM 638 N N . ILE A 1 84 ? -8.652 -6.005 29.038 1.00 82.00 84 ILE A N 1
ATOM 639 C CA . ILE A 1 84 ? -7.262 -6.489 28.907 1.00 82.00 84 ILE A CA 1
ATOM 640 C C . ILE A 1 84 ? -7.181 -7.678 27.942 1.00 82.00 84 ILE A C 1
ATOM 642 O O . ILE A 1 84 ? -6.342 -7.701 27.042 1.00 82.00 84 ILE A O 1
ATOM 646 N N . ARG A 1 85 ? -8.077 -8.659 28.104 1.00 82.62 85 ARG A N 1
ATOM 647 C CA . ARG A 1 85 ? -8.123 -9.856 27.257 1.00 82.62 85 ARG A CA 1
ATOM 648 C C . ARG A 1 85 ? -8.394 -9.502 25.797 1.00 82.62 85 ARG A C 1
ATOM 650 O O . ARG A 1 85 ? -7.781 -10.088 24.912 1.00 82.62 85 ARG A O 1
ATOM 657 N N . LEU A 1 86 ? -9.281 -8.538 25.561 1.00 77.62 86 LEU A N 1
ATOM 658 C CA . LEU A 1 86 ? -9.632 -8.079 24.224 1.00 77.62 86 LEU A CA 1
ATOM 659 C C . LEU A 1 86 ? -8.447 -7.392 23.536 1.00 77.62 86 LEU A C 1
ATOM 661 O O . LEU A 1 86 ? -8.124 -7.754 22.406 1.00 77.62 86 LEU A O 1
ATOM 665 N N . VAL A 1 87 ? -7.767 -6.472 24.234 1.00 79.00 87 VAL A N 1
ATOM 666 C CA . VAL A 1 87 ? -6.549 -5.816 23.731 1.00 79.00 87 VAL A CA 1
ATOM 667 C C . VAL A 1 87 ? -5.514 -6.862 23.327 1.00 79.00 87 VAL A C 1
ATOM 669 O O . VAL A 1 87 ? -5.088 -6.848 22.185 1.00 79.00 87 VAL A O 1
ATOM 672 N N . SER A 1 88 ? -5.224 -7.834 24.197 1.00 79.12 88 SER A N 1
ATOM 673 C CA . SER A 1 88 ? -4.269 -8.922 23.922 1.00 79.12 88 SER A CA 1
ATOM 674 C C . SER A 1 88 ? -4.658 -9.853 22.763 1.00 79.12 88 SER A C 1
ATOM 676 O O . SER A 1 88 ? -3.820 -10.632 22.317 1.00 79.12 88 SER A O 1
ATOM 678 N N . SER A 1 89 ? -5.926 -9.873 22.348 1.00 77.75 89 SER A N 1
ATOM 679 C CA . SER A 1 89 ? -6.411 -10.767 21.286 1.00 77.75 89 SER A CA 1
ATOM 680 C C . SER A 1 89 ? -6.494 -10.103 19.914 1.00 77.75 89 SER A C 1
ATOM 682 O O . SER A 1 89 ? -6.522 -10.800 18.904 1.00 77.75 89 SER A O 1
ATOM 684 N N . VAL A 1 90 ? -6.592 -8.772 19.880 1.00 71.25 90 VAL A N 1
ATOM 685 C CA . VAL A 1 90 ? -6.856 -7.993 18.661 1.00 71.25 90 VAL A CA 1
ATOM 686 C C . VAL A 1 90 ? -5.647 -7.155 18.247 1.00 71.25 90 VAL A C 1
ATOM 688 O O . VAL A 1 90 ? -5.468 -6.923 17.051 1.00 71.25 90 VAL A O 1
ATOM 691 N N . ILE A 1 91 ? -4.865 -6.678 19.219 1.00 63.25 91 ILE A N 1
ATOM 692 C CA . ILE A 1 91 ? -3.623 -5.916 19.030 1.00 63.25 91 ILE A CA 1
ATOM 693 C C . ILE A 1 91 ? -2.454 -6.842 19.347 1.00 63.25 91 ILE A C 1
ATOM 695 O O . ILE A 1 91 ? -1.503 -6.850 18.538 1.00 63.25 91 ILE A O 1
#

Foldseek 3Di:
DCVPPVDDDDQVPDEDEDDPDDPVVQVVVCVVVVHHHDDPQDDDPNATDGPDDQDVVSCVVVVVVVVVVLVVVVVVDADPVRSVVVVVVPD

Secondary structure (DSSP, 8-state):
-HHHH-----TTT-EE--SS--HHHHHHHHHHHTSEEP-SSEEETTEEE-SSPPPHHHHHHHHHHHHHHHHHHHHS---HHHHHHHHHHH-

Radius of gyration: 20.83 Å; chains: 1; bounding box: 35×37×56 Å

Organism: Noccaea caerulescens (NCBI:txid107243)

Sequence (91 aa):
FKGWCGLDINAEKTEIFFGGNGKIEVSVLSAISGFKAGVFPTRYLGLPLDSARISFATLQPFVERITGKLHAWTAKSLSFTGKIRLVSSVI